Protein AF-A0A7S1LZR1-F1 (afdb_monomer_lite)

Foldseek 3Di:
DVVVVVVVVVLVVVLVVLVVVLVVVLCCCAVVVPCLVVVQEDPVLVVNLVVCVVNVVLQQLVSLLSLLQSCQSSVNVSHPCNVVSLVSSLVSLVPHDPVSLVVSLVCNPPVDDPRRDGDLPGPSLVSNVVSNDDPSDDD

Sequence (139 aa):
GTAGGARARSAAHEQRCLLAALQTFVVATFNVGVLRDRFRTSDLIPRVLAACRGAGILGDVSWLEVLVKLSVNVDLTLSSRRDEWRRQLLDAAAALPPQALQRLRGRLATGGAGALPFSRGAAAVKELAAVFGEGGGGA

Organism: Alexandrium catenella (NCBI:txid2925)

Secondary structure (DSSP, 8-state):
--HHHHHHHHHHHHHHHHHHHHHHHHHHHHTS-TTHHHHHHSTHHHHHHHHHHHTTGGGSHHHHHHHHHHHHHTTGGGSTTHHHHHHHHHHHHHTS-HHHHHHHHHHHHH--TTPPP--TTSHHHHHTHHHH-TTSS--

Structure (mmCIF, N/CA/C/O backbone):
data_AF-A0A7S1LZR1-F1
#
_entry.id   AF-A0A7S1LZR1-F1
#
loop_
_atom_site.group_PDB
_atom_site.id
_atom_site.type_symbol
_atom_site.label_atom_id
_atom_site.label_alt_id
_atom_site.label_comp_id
_atom_site.label_asym_id
_atom_site.label_entity_id
_atom_site.label_seq_id
_atom_site.pdbx_PDB_ins_code
_atom_site.Cartn_x
_atom_site.Cartn_y
_atom_site.Cartn_z
_atom_site.occupancy
_atom_site.B_iso_or_equiv
_atom_site.auth_seq_id
_atom_site.auth_comp_id
_atom_site.auth_asym_id
_atom_site.auth_atom_id
_atom_site.pdbx_PDB_model_num
ATOM 1 N N . GLY A 1 1 ? -28.588 -16.893 23.179 1.00 47.31 1 GLY A N 1
ATOM 2 C CA . GLY A 1 1 ? -27.678 -16.007 22.425 1.00 47.31 1 GLY A CA 1
ATOM 3 C C . GLY A 1 1 ? -26.390 -16.694 21.988 1.00 47.31 1 GLY A C 1
ATOM 4 O O . GLY A 1 1 ? -25.321 -16.225 22.337 1.00 47.31 1 GLY A O 1
ATOM 5 N N . THR A 1 2 ? -26.458 -17.769 21.196 1.00 52.84 2 THR A N 1
ATOM 6 C CA . THR A 1 2 ? -25.282 -18.569 20.775 1.00 52.84 2 THR A CA 1
ATOM 7 C C . THR A 1 2 ? -24.857 -18.337 19.315 1.00 52.84 2 THR A C 1
ATOM 9 O O . THR A 1 2 ? -23.688 -18.520 18.979 1.00 52.84 2 THR A O 1
ATOM 12 N N . ALA A 1 3 ? -25.763 -17.852 18.457 1.00 50.97 3 ALA A N 1
ATOM 13 C CA . ALA A 1 3 ? -25.497 -17.607 17.035 1.00 50.97 3 ALA A CA 1
ATOM 14 C C . ALA A 1 3 ? -24.541 -16.422 16.770 1.00 50.97 3 ALA A C 1
ATOM 16 O O . ALA A 1 3 ? -23.745 -16.466 15.831 1.00 50.97 3 ALA A O 1
ATOM 17 N N . GLY A 1 4 ? -24.564 -15.389 17.623 1.00 50.06 4 GLY A N 1
ATOM 18 C CA . GLY A 1 4 ? -23.674 -14.225 17.502 1.00 50.06 4 GLY A CA 1
ATOM 19 C C . GLY A 1 4 ? -22.200 -14.561 17.756 1.00 50.06 4 GLY A C 1
ATOM 20 O O . GLY A 1 4 ? -21.320 -14.078 17.048 1.00 50.06 4 GLY A O 1
ATOM 21 N N . GLY A 1 5 ? -21.926 -15.467 18.702 1.00 52.88 5 GLY A N 1
ATOM 22 C CA . GLY A 1 5 ? -20.562 -15.889 19.033 1.00 52.88 5 GLY A CA 1
ATOM 23 C C . GLY A 1 5 ? -19.911 -16.775 17.967 1.00 52.88 5 GLY A C 1
ATOM 24 O O . GLY A 1 5 ? -18.706 -16.687 17.754 1.00 52.88 5 GLY A O 1
ATOM 25 N N . ALA A 1 6 ? -20.685 -17.609 17.265 1.00 52.97 6 ALA A N 1
ATOM 26 C CA . ALA A 1 6 ? -20.160 -18.456 16.191 1.00 52.97 6 ALA A CA 1
ATOM 27 C C . ALA A 1 6 ? -19.783 -17.644 14.939 1.00 52.97 6 ALA A C 1
ATOM 29 O O . ALA A 1 6 ? -18.702 -17.843 14.387 1.00 52.97 6 ALA A O 1
ATOM 30 N N . ARG A 1 7 ? -20.620 -16.671 14.546 1.00 57.47 7 ARG A N 1
ATOM 31 C CA . ARG A 1 7 ? -20.327 -15.758 13.425 1.00 57.47 7 ARG A CA 1
ATOM 32 C C . ARG A 1 7 ? -19.112 -14.873 13.696 1.00 57.47 7 ARG A C 1
ATOM 34 O O . ARG A 1 7 ? -18.256 -14.748 12.828 1.00 57.47 7 ARG A O 1
ATOM 41 N N . ALA A 1 8 ? -18.993 -14.332 14.910 1.00 59.28 8 ALA A N 1
ATOM 42 C CA . ALA A 1 8 ? -17.831 -13.533 15.298 1.00 59.28 8 ALA A CA 1
ATOM 43 C C . ALA A 1 8 ? -16.519 -14.345 15.260 1.00 59.28 8 ALA A C 1
ATOM 45 O O . ALA A 1 8 ? -15.490 -13.840 14.818 1.00 59.28 8 ALA A O 1
ATOM 46 N N . ARG A 1 9 ? -16.553 -15.625 15.664 1.00 60.97 9 ARG A N 1
ATOM 47 C CA . ARG A 1 9 ? -15.386 -16.523 15.591 1.00 60.97 9 ARG A CA 1
ATOM 48 C C . ARG A 1 9 ? -15.000 -16.900 14.157 1.00 60.97 9 ARG A C 1
ATOM 50 O O . ARG A 1 9 ? -13.805 -16.983 13.886 1.00 60.97 9 ARG A O 1
ATOM 57 N N . SER A 1 10 ? -15.975 -17.092 13.262 1.00 69.19 10 SER A N 1
ATOM 58 C CA . SER A 1 10 ? -15.720 -17.328 11.828 1.00 69.19 10 SER A CA 1
ATOM 59 C C . SER A 1 10 ? -15.047 -16.117 11.191 1.00 69.19 10 SER A C 1
ATOM 61 O O . SER A 1 10 ? -13.964 -16.247 10.630 1.00 69.19 10 SER A O 1
ATOM 63 N N . ALA A 1 11 ? -15.601 -14.920 11.406 1.00 66.94 11 ALA A N 1
ATOM 64 C CA . ALA A 1 11 ? -15.039 -13.675 10.885 1.00 66.94 11 ALA A CA 1
ATOM 65 C C . ALA A 1 11 ? -13.610 -13.419 11.403 1.00 66.94 11 ALA A C 1
ATOM 67 O O . ALA A 1 11 ? -12.713 -13.084 10.634 1.00 66.94 11 ALA A O 1
ATOM 68 N N . ALA A 1 12 ? -13.355 -13.659 12.694 1.00 69.44 12 ALA A N 1
ATOM 69 C CA . ALA A 1 12 ? -12.016 -13.529 13.273 1.00 69.44 12 ALA A CA 1
ATOM 70 C C . ALA A 1 12 ? -11.019 -14.582 12.750 1.00 69.44 12 ALA A C 1
ATOM 72 O O . ALA A 1 12 ? -9.805 -14.367 12.771 1.00 69.44 12 ALA A O 1
ATOM 73 N N . HIS A 1 13 ? -11.492 -15.755 12.327 1.00 70.75 13 HIS A N 1
ATOM 74 C CA . HIS A 1 13 ? -10.653 -16.766 11.689 1.00 70.75 13 HIS A CA 1
ATOM 75 C C . HIS A 1 13 ? -10.348 -16.395 10.233 1.00 70.75 13 HIS A C 1
ATOM 77 O O . HIS A 1 13 ? -9.179 -16.357 9.862 1.00 70.75 13 HIS A O 1
ATOM 83 N N . GLU A 1 14 ? -11.363 -16.016 9.457 1.00 68.12 14 GLU A N 1
ATOM 84 C CA . GLU A 1 14 ? -11.231 -15.541 8.074 1.00 68.12 14 GLU A CA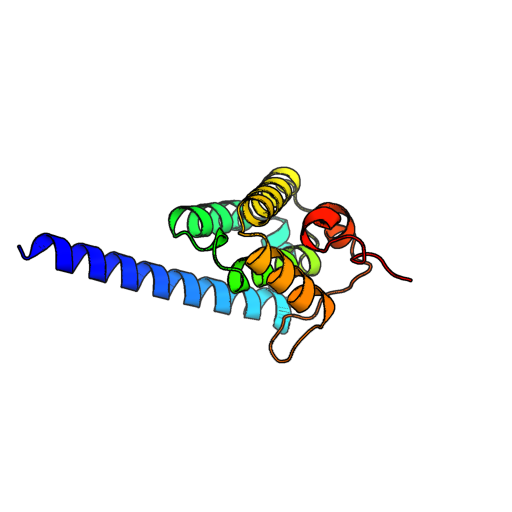 1
ATOM 85 C C . GLU A 1 14 ? -10.287 -14.339 7.974 1.00 68.12 14 GLU A C 1
ATOM 87 O O . GLU A 1 14 ? -9.402 -14.313 7.119 1.00 68.12 14 GLU A O 1
ATOM 92 N N . GLN A 1 15 ? -10.394 -13.390 8.907 1.00 67.25 15 GLN A N 1
ATOM 93 C CA . GLN A 1 15 ? -9.483 -12.253 8.980 1.00 67.25 15 GLN A CA 1
ATOM 94 C C . GLN A 1 15 ? -8.042 -12.701 9.249 1.00 67.25 15 GLN A C 1
ATOM 96 O O . GLN A 1 15 ? -7.130 -12.244 8.568 1.00 67.25 15 GLN A O 1
ATOM 101 N N . ARG A 1 16 ? -7.805 -13.643 10.173 1.00 70.56 16 ARG A N 1
ATOM 102 C CA . ARG A 1 16 ? -6.457 -14.195 10.413 1.00 70.56 16 ARG A CA 1
ATOM 103 C C . ARG A 1 16 ? -5.899 -14.927 9.192 1.00 70.56 16 ARG A C 1
ATOM 105 O O . ARG A 1 16 ? -4.723 -14.758 8.884 1.00 70.56 16 ARG A O 1
ATOM 112 N N . CYS A 1 17 ? -6.728 -15.687 8.480 1.00 69.38 17 CYS A N 1
ATOM 113 C CA . CYS A 1 17 ? -6.336 -16.350 7.236 1.00 69.38 17 CYS A CA 1
ATOM 114 C C . CYS A 1 17 ? -5.976 -15.338 6.142 1.00 69.38 17 CYS A C 1
ATOM 116 O O . CYS A 1 17 ? -4.961 -15.510 5.471 1.00 69.38 17 CYS A O 1
ATOM 118 N N . LEU A 1 18 ? -6.754 -14.260 6.001 1.00 66.69 18 LEU A N 1
ATOM 119 C CA . LEU A 1 18 ? -6.467 -13.175 5.064 1.00 66.69 18 LEU A CA 1
ATOM 120 C C . LEU A 1 18 ? -5.140 -12.484 5.405 1.00 66.69 18 LEU A C 1
ATOM 122 O O . LEU A 1 18 ? -4.308 -12.293 4.524 1.00 66.69 18 LEU A O 1
ATOM 126 N N . LEU A 1 19 ? -4.902 -12.174 6.681 1.00 67.19 19 LEU A N 1
ATOM 127 C CA . LEU A 1 19 ? -3.648 -11.573 7.145 1.00 67.19 19 LEU A CA 1
ATOM 128 C C . LEU A 1 19 ? -2.439 -12.470 6.840 1.00 67.19 19 LEU A C 1
ATOM 130 O O . LEU A 1 19 ? -1.447 -11.989 6.294 1.00 67.19 19 LEU A O 1
ATOM 134 N N . ALA A 1 20 ? -2.534 -13.770 7.133 1.00 68.31 20 ALA A N 1
ATOM 135 C CA . ALA A 1 20 ? -1.474 -14.733 6.845 1.00 68.31 20 ALA A CA 1
ATOM 136 C C . ALA A 1 20 ? -1.217 -14.859 5.335 1.00 68.31 20 ALA A C 1
ATOM 138 O O . ALA A 1 20 ? -0.071 -14.796 4.896 1.00 68.31 20 ALA A O 1
ATOM 139 N N . ALA A 1 21 ? -2.277 -14.951 4.524 1.00 67.62 21 ALA A N 1
ATOM 140 C CA . ALA A 1 21 ? -2.164 -15.009 3.070 1.00 67.62 21 ALA A CA 1
ATOM 141 C C . ALA A 1 21 ? -1.500 -13.750 2.498 1.00 67.62 21 ALA A C 1
ATOM 143 O O . ALA A 1 21 ? -0.618 -13.859 1.649 1.00 67.62 21 ALA A O 1
ATOM 144 N N . LEU A 1 22 ? -1.865 -12.562 2.988 1.00 68.12 22 LEU A N 1
ATOM 145 C CA . LEU A 1 22 ? -1.255 -11.301 2.567 1.00 68.12 22 LEU A CA 1
ATOM 146 C C . LEU A 1 22 ? 0.216 -11.203 2.994 1.00 68.12 22 LEU A C 1
ATOM 148 O O . LEU A 1 22 ? 1.043 -10.744 2.209 1.00 68.12 22 LEU A O 1
ATOM 152 N N . GLN A 1 23 ? 0.570 -11.675 4.193 1.00 69.25 23 GLN A N 1
ATOM 153 C CA . GLN A 1 23 ? 1.964 -11.748 4.645 1.00 69.25 23 GLN A CA 1
ATOM 154 C C . GLN A 1 23 ? 2.793 -12.686 3.761 1.00 69.25 23 GLN A C 1
ATOM 156 O O . GLN A 1 23 ? 3.855 -12.292 3.280 1.00 69.25 23 GLN A O 1
ATOM 161 N N . THR A 1 24 ? 2.301 -13.897 3.489 1.00 67.69 24 THR A N 1
ATOM 162 C CA . THR A 1 24 ? 2.959 -14.847 2.580 1.00 67.69 24 THR A CA 1
ATOM 163 C C . THR A 1 24 ? 3.082 -14.271 1.176 1.00 67.69 24 THR A C 1
ATOM 165 O O . THR A 1 24 ? 4.134 -14.384 0.550 1.00 67.69 24 THR A O 1
ATOM 168 N N . PHE A 1 25 ? 2.030 -13.614 0.692 1.00 68.81 25 PHE A N 1
ATOM 169 C CA . PHE A 1 25 ? 1.995 -12.994 -0.622 1.00 68.81 25 PHE A CA 1
ATOM 170 C C . PHE A 1 25 ? 3.065 -11.902 -0.765 1.00 68.81 25 PHE A C 1
ATOM 172 O O . PHE A 1 25 ? 3.817 -11.873 -1.743 1.00 68.81 25 PHE A O 1
ATOM 179 N N . VAL A 1 26 ? 3.185 -11.041 0.243 1.00 68.06 26 VAL A N 1
ATOM 180 C CA . VAL A 1 26 ? 4.232 -10.023 0.336 1.00 68.06 26 VAL A CA 1
ATOM 181 C C . VAL A 1 26 ? 5.611 -10.684 0.371 1.00 68.06 26 VAL A C 1
ATOM 183 O O . VAL A 1 26 ? 6.454 -10.373 -0.461 1.00 68.06 26 VAL A O 1
ATOM 186 N N . VAL A 1 27 ? 5.848 -11.666 1.238 1.00 66.56 27 VAL A N 1
ATOM 187 C CA . VAL A 1 27 ? 7.147 -12.360 1.303 1.00 66.56 27 VAL A CA 1
ATOM 188 C C . VAL A 1 27 ? 7.526 -12.990 -0.044 1.00 66.56 27 VAL A C 1
ATOM 190 O O . VAL A 1 27 ? 8.638 -12.778 -0.525 1.00 66.56 27 VAL A O 1
ATOM 193 N N . ALA A 1 28 ? 6.608 -13.701 -0.698 1.00 63.47 28 ALA A N 1
ATOM 194 C CA . ALA A 1 28 ? 6.859 -14.351 -1.985 1.00 63.47 28 ALA A CA 1
ATOM 195 C C . ALA A 1 28 ? 7.125 -13.343 -3.120 1.00 63.47 28 ALA A C 1
ATOM 197 O O . ALA A 1 28 ? 7.975 -13.573 -3.982 1.00 63.47 28 ALA A O 1
ATOM 198 N N . THR A 1 29 ? 6.438 -12.199 -3.106 1.00 65.56 29 THR A N 1
ATOM 199 C CA . THR A 1 29 ? 6.611 -11.141 -4.116 1.00 65.56 29 THR A CA 1
ATOM 200 C C . THR A 1 29 ? 7.914 -10.359 -3.914 1.00 65.56 29 THR A C 1
ATOM 202 O O . THR A 1 29 ? 8.566 -9.960 -4.883 1.00 65.56 29 THR A O 1
ATOM 205 N N . PHE A 1 30 ? 8.325 -10.153 -2.662 1.00 62.72 30 PHE A N 1
ATOM 206 C CA . PHE A 1 30 ? 9.463 -9.306 -2.316 1.00 62.72 30 PHE A CA 1
ATOM 207 C C . PHE A 1 30 ? 10.778 -10.061 -2.155 1.00 62.72 30 PHE A C 1
ATOM 209 O O . PHE A 1 30 ? 11.755 -9.666 -2.787 1.00 62.72 30 PHE A O 1
ATOM 216 N N . ASN A 1 31 ? 10.797 -11.121 -1.343 1.00 59.22 31 ASN A N 1
ATOM 217 C CA . ASN A 1 31 ? 12.026 -11.836 -0.987 1.00 59.22 31 ASN A CA 1
ATOM 218 C C . ASN A 1 31 ? 12.456 -12.815 -2.077 1.00 59.22 31 ASN A C 1
ATOM 220 O O . ASN A 1 31 ? 13.642 -13.082 -2.224 1.00 59.22 31 ASN A O 1
ATOM 224 N N . VAL A 1 32 ? 11.495 -13.344 -2.839 1.00 58.34 32 VAL A N 1
ATOM 225 C CA . VAL A 1 32 ? 11.764 -14.360 -3.866 1.00 58.34 32 VAL A CA 1
ATOM 226 C C . VAL A 1 32 ? 11.659 -13.771 -5.278 1.00 58.34 32 VAL A C 1
ATOM 228 O O . VAL A 1 32 ? 12.227 -14.315 -6.215 1.00 58.34 32 VAL A O 1
ATOM 231 N N . GLY A 1 33 ? 10.944 -12.654 -5.467 1.00 60.91 33 GLY A N 1
ATOM 232 C CA . GLY A 1 33 ? 10.809 -11.968 -6.764 1.00 60.91 33 GLY A CA 1
ATOM 233 C C . GLY A 1 33 ? 9.965 -12.707 -7.815 1.00 60.91 33 GLY A C 1
ATOM 234 O O . GLY A 1 33 ? 9.559 -12.105 -8.805 1.00 60.91 33 GLY A O 1
ATOM 235 N N . VAL A 1 34 ? 9.625 -13.975 -7.574 1.00 64.50 34 VAL A N 1
ATOM 236 C CA . VAL A 1 34 ? 8.958 -14.895 -8.516 1.00 64.50 34 VAL A CA 1
ATOM 237 C C . VAL A 1 34 ? 7.565 -14.427 -8.944 1.00 64.50 34 VAL A C 1
ATOM 239 O O . VAL A 1 34 ? 7.100 -14.765 -10.030 1.00 64.50 34 VAL A O 1
ATOM 242 N N . LEU A 1 35 ? 6.882 -13.637 -8.112 1.00 68.50 35 LEU A N 1
ATOM 243 C CA . LEU A 1 35 ? 5.496 -13.235 -8.366 1.00 68.50 35 LEU A CA 1
ATOM 244 C C . LEU A 1 35 ? 5.337 -11.811 -8.899 1.00 68.50 35 LEU A C 1
ATOM 246 O O . LEU A 1 35 ? 4.206 -11.416 -9.165 1.00 68.50 35 LEU A O 1
ATOM 250 N N . ARG A 1 36 ? 6.414 -11.035 -9.086 1.00 72.62 36 ARG A N 1
ATOM 251 C CA . ARG A 1 36 ? 6.283 -9.604 -9.421 1.00 72.62 36 ARG A CA 1
ATOM 252 C C . ARG A 1 36 ? 5.559 -9.360 -10.744 1.00 72.62 36 ARG A C 1
ATOM 254 O O . ARG A 1 36 ? 4.574 -8.625 -10.765 1.00 72.62 36 ARG A O 1
ATOM 261 N N . ASP A 1 37 ? 5.987 -10.025 -11.815 1.00 72.56 37 ASP A N 1
ATOM 262 C CA . ASP A 1 37 ? 5.360 -9.864 -13.133 1.00 72.56 37 ASP A CA 1
ATOM 263 C C . ASP A 1 37 ? 3.939 -10.425 -13.153 1.00 72.56 37 ASP A C 1
ATOM 265 O O . ASP A 1 37 ? 3.009 -9.739 -13.570 1.00 72.56 37 ASP A O 1
ATOM 269 N N . ARG A 1 38 ? 3.739 -11.629 -12.598 1.00 71.94 38 ARG A N 1
ATOM 270 C CA . ARG A 1 38 ? 2.406 -12.236 -12.447 1.00 71.94 38 ARG A CA 1
ATOM 271 C C . ARG A 1 38 ? 1.460 -11.324 -11.675 1.00 71.94 38 ARG A C 1
ATOM 273 O O . ARG A 1 38 ? 0.284 -11.250 -12.011 1.00 71.94 38 ARG A O 1
ATOM 280 N N . PHE A 1 39 ? 1.942 -10.637 -10.645 1.00 70.06 39 PHE A N 1
ATOM 281 C CA . PHE A 1 39 ? 1.120 -9.726 -9.865 1.00 70.06 39 PHE A CA 1
ATOM 282 C C . PHE A 1 39 ? 0.770 -8.466 -10.651 1.00 70.06 39 PHE A C 1
ATOM 284 O O . PHE A 1 39 ? -0.396 -8.094 -10.691 1.00 70.06 39 PHE A O 1
ATOM 291 N N . ARG A 1 40 ? 1.741 -7.866 -11.348 1.00 71.88 40 ARG A N 1
ATOM 292 C CA . ARG A 1 40 ? 1.520 -6.700 -12.215 1.00 71.88 40 ARG A CA 1
ATOM 293 C C . ARG A 1 40 ? 0.472 -6.966 -13.298 1.00 71.88 40 ARG A C 1
ATOM 295 O O . ARG A 1 40 ? -0.337 -6.082 -13.588 1.00 71.88 40 ARG A O 1
ATOM 302 N N . THR A 1 41 ? 0.494 -8.163 -13.885 1.00 72.62 41 THR A N 1
ATOM 303 C CA . THR A 1 41 ? -0.342 -8.531 -15.036 1.00 72.62 41 THR A CA 1
ATOM 304 C C . THR A 1 41 ? -1.626 -9.278 -14.673 1.00 72.62 41 THR A C 1
ATOM 306 O O . THR A 1 41 ? -2.379 -9.631 -15.577 1.00 72.62 41 THR A O 1
ATOM 309 N N . SER A 1 42 ? -1.889 -9.572 -13.394 1.00 69.81 42 SER A N 1
ATOM 310 C CA . SER A 1 42 ? -3.087 -10.316 -12.975 1.00 69.81 42 SER A CA 1
ATOM 311 C C . SER A 1 42 ? -4.115 -9.441 -12.265 1.00 69.81 42 SER A C 1
ATOM 313 O O . SER A 1 42 ? -3.795 -8.429 -11.646 1.00 69.81 42 SER A O 1
ATOM 315 N N . ASP A 1 43 ? -5.365 -9.906 -12.252 1.00 66.56 43 ASP A N 1
ATOM 316 C CA . ASP A 1 43 ? -6.448 -9.318 -11.452 1.00 66.56 43 ASP A CA 1
ATOM 317 C C . ASP A 1 43 ? -6.332 -9.631 -9.942 1.00 66.56 43 ASP A C 1
ATOM 319 O O . ASP A 1 43 ? -7.299 -9.481 -9.190 1.00 66.56 43 ASP A O 1
ATOM 323 N N . LEU A 1 44 ? -5.170 -10.080 -9.453 1.00 67.00 44 LEU A N 1
ATOM 324 C CA . LEU A 1 44 ? -4.963 -10.329 -8.022 1.00 67.00 44 LEU A CA 1
ATOM 325 C C . LEU A 1 44 ? -4.985 -9.027 -7.214 1.00 67.00 44 LEU A C 1
ATOM 327 O O . LEU A 1 44 ? -5.492 -9.002 -6.097 1.00 67.00 44 LEU A O 1
ATOM 331 N N . ILE A 1 45 ? -4.503 -7.939 -7.808 1.00 67.81 45 ILE A N 1
ATOM 332 C CA . ILE A 1 45 ? -4.416 -6.598 -7.219 1.00 67.81 45 ILE A CA 1
ATOM 333 C C . ILE A 1 45 ? -5.802 -6.062 -6.789 1.00 67.81 45 ILE A C 1
ATOM 335 O O . ILE A 1 45 ? -5.987 -5.806 -5.594 1.00 67.81 45 ILE A O 1
ATOM 339 N N . PRO A 1 46 ? -6.816 -5.957 -7.677 1.00 65.56 46 PRO A N 1
ATOM 340 C CA . PRO A 1 46 ? -8.163 -5.539 -7.278 1.00 65.56 46 PRO A CA 1
ATOM 341 C C . PRO A 1 46 ? -8.802 -6.465 -6.240 1.00 65.56 46 PRO A C 1
ATOM 343 O O . PRO A 1 46 ? -9.481 -6.001 -5.326 1.00 65.56 46 PRO A O 1
ATOM 346 N N . ARG A 1 47 ? -8.563 -7.780 -6.343 1.00 70.94 47 ARG A N 1
ATOM 347 C CA . ARG A 1 47 ? -9.125 -8.777 -5.416 1.00 70.94 47 ARG A CA 1
ATOM 348 C C . ARG A 1 47 ? -8.549 -8.635 -4.009 1.00 70.94 47 ARG A C 1
ATOM 350 O O . ARG A 1 47 ? -9.301 -8.699 -3.040 1.00 70.94 47 ARG A O 1
ATOM 357 N N . VAL A 1 48 ? -7.244 -8.388 -3.902 1.00 72.31 48 VAL A N 1
ATOM 358 C CA . VAL A 1 48 ? -6.569 -8.104 -2.631 1.00 72.31 48 VAL A CA 1
ATOM 359 C C . VAL A 1 48 ? -7.114 -6.821 -2.009 1.00 72.31 48 VAL A C 1
ATOM 361 O O . VAL A 1 48 ? -7.468 -6.835 -0.834 1.00 72.31 48 VAL A O 1
ATOM 364 N N . LEU A 1 49 ? -7.270 -5.733 -2.773 1.00 70.06 49 LEU A N 1
ATOM 365 C CA . LEU A 1 49 ? -7.846 -4.494 -2.230 1.00 70.06 49 LEU A CA 1
ATOM 366 C C . LEU A 1 49 ? -9.294 -4.651 -1.787 1.00 70.06 49 LEU A C 1
ATOM 368 O O . LEU A 1 49 ? -9.655 -4.155 -0.722 1.00 70.06 49 LEU A O 1
ATOM 372 N N . ALA A 1 50 ? -10.116 -5.334 -2.583 1.00 71.25 50 ALA A N 1
ATOM 373 C CA . ALA A 1 50 ? -11.509 -5.584 -2.241 1.00 71.25 50 ALA A CA 1
ATOM 374 C C . ALA A 1 50 ? -11.617 -6.375 -0.928 1.00 71.25 50 ALA A C 1
ATOM 376 O O . ALA A 1 50 ? -12.389 -5.998 -0.045 1.00 71.25 50 ALA A O 1
ATOM 377 N N . ALA A 1 51 ? -10.782 -7.407 -0.759 1.00 73.44 51 ALA A N 1
ATOM 378 C CA . ALA A 1 51 ? -10.696 -8.170 0.482 1.00 73.44 51 ALA A CA 1
ATOM 379 C C . ALA A 1 51 ? -10.215 -7.303 1.659 1.00 73.44 51 ALA A C 1
ATOM 381 O O . ALA A 1 51 ? -10.838 -7.304 2.720 1.00 73.44 51 ALA A O 1
ATOM 382 N N . CYS A 1 52 ? -9.159 -6.504 1.467 1.00 74.56 52 CYS A N 1
ATOM 383 C CA . CYS A 1 52 ? -8.642 -5.601 2.497 1.00 74.56 52 CYS A CA 1
ATOM 384 C C . CYS A 1 52 ? -9.675 -4.550 2.928 1.00 74.56 52 CYS A C 1
ATOM 386 O O . CYS A 1 52 ? -9.790 -4.252 4.116 1.00 74.56 52 CYS A O 1
ATOM 388 N N . ARG A 1 53 ? -10.445 -3.996 1.987 1.00 73.88 53 ARG A N 1
ATOM 389 C CA . ARG A 1 53 ? -11.510 -3.027 2.274 1.00 73.88 53 ARG A CA 1
ATOM 390 C C . ARG A 1 53 ? -12.652 -3.678 3.047 1.00 73.88 53 ARG A C 1
ATOM 392 O O . ARG A 1 53 ? -13.053 -3.146 4.077 1.00 73.88 53 ARG A O 1
ATOM 399 N N . GLY A 1 54 ? -13.136 -4.832 2.584 1.00 72.31 54 GLY A N 1
ATOM 400 C CA . GLY A 1 54 ? -14.217 -5.570 3.245 1.00 72.31 54 GLY A CA 1
ATOM 401 C C . GLY A 1 54 ? -13.867 -6.002 4.672 1.00 72.31 54 GLY A C 1
ATOM 402 O O . GLY A 1 54 ? -14.739 -6.035 5.533 1.00 72.31 54 GLY A O 1
ATOM 403 N N . ALA A 1 55 ? -12.585 -6.262 4.939 1.00 73.25 55 ALA A N 1
ATOM 404 C CA . ALA A 1 55 ? -12.078 -6.643 6.255 1.00 73.25 55 ALA A CA 1
ATOM 405 C C . ALA A 1 55 ? -11.611 -5.457 7.129 1.00 73.25 55 ALA A C 1
ATOM 407 O O . ALA A 1 55 ? -11.071 -5.679 8.212 1.00 73.25 55 ALA A O 1
ATOM 408 N N . GLY A 1 56 ? -11.754 -4.206 6.670 1.00 73.88 56 GLY A N 1
ATOM 409 C CA . GLY A 1 56 ? -11.296 -3.015 7.404 1.00 73.88 56 GLY A CA 1
ATOM 410 C C . GLY A 1 56 ? -9.770 -2.878 7.527 1.00 73.88 56 GLY A C 1
ATOM 411 O O . GLY A 1 56 ? -9.282 -2.019 8.257 1.00 73.88 56 GLY A O 1
ATOM 412 N N . ILE A 1 57 ? -9.003 -3.687 6.793 1.00 77.62 57 ILE A N 1
ATOM 413 C CA . ILE A 1 57 ? -7.534 -3.740 6.837 1.00 77.62 57 ILE A CA 1
ATOM 414 C C . ILE A 1 57 ? -6.909 -2.433 6.334 1.00 77.62 57 ILE A C 1
ATOM 416 O O . ILE A 1 57 ? -5.865 -2.021 6.826 1.00 77.62 57 ILE A O 1
ATOM 420 N N . LEU A 1 58 ? -7.561 -1.742 5.393 1.00 78.62 58 LEU A N 1
ATOM 421 C CA . LEU A 1 58 ? -7.074 -0.461 4.863 1.00 78.62 58 LEU A CA 1
ATOM 422 C C . LEU A 1 58 ? -7.065 0.675 5.905 1.00 78.62 58 LEU A C 1
ATOM 424 O O . LEU A 1 58 ? -6.385 1.673 5.691 1.00 78.62 58 LEU A O 1
ATOM 428 N N . GLY A 1 59 ? -7.789 0.524 7.021 1.00 79.88 59 GLY A N 1
ATOM 429 C CA . GLY A 1 59 ? -7.739 1.457 8.151 1.00 79.88 59 GLY A CA 1
ATOM 430 C C . GLY A 1 59 ? -6.571 1.207 9.113 1.00 79.88 59 GLY A C 1
ATOM 431 O O . GLY A 1 59 ? -6.309 2.035 9.984 1.00 79.88 59 GLY A O 1
ATOM 432 N N . ASP A 1 60 ? -5.859 0.085 8.973 1.00 84.38 60 ASP A N 1
ATOM 433 C CA . ASP A 1 60 ? -4.683 -0.232 9.780 1.00 84.38 60 ASP A CA 1
ATOM 434 C C . ASP A 1 60 ? -3.415 0.350 9.138 1.00 84.38 60 ASP A C 1
ATOM 436 O O . ASP A 1 60 ? -3.063 0.050 7.996 1.00 84.38 60 ASP A O 1
ATOM 440 N N . VAL A 1 61 ? -2.692 1.173 9.902 1.00 86.00 61 VAL A N 1
ATOM 441 C CA . VAL A 1 61 ? -1.470 1.857 9.445 1.00 86.00 61 VAL A CA 1
ATOM 442 C C . VAL A 1 61 ? -0.396 0.881 8.966 1.00 86.00 61 VAL A C 1
ATOM 444 O O . VAL A 1 61 ? 0.298 1.167 7.993 1.00 86.00 61 VAL A O 1
ATOM 447 N N . SER A 1 62 ? -0.235 -0.259 9.639 1.00 83.81 62 SER A N 1
ATOM 448 C CA . SER A 1 62 ? 0.794 -1.241 9.290 1.00 83.81 62 SER A CA 1
ATOM 449 C C . SER A 1 62 ? 0.474 -1.909 7.960 1.00 83.81 62 SER A C 1
ATOM 451 O O . SER A 1 62 ? 1.365 -2.124 7.142 1.00 83.81 62 SER A O 1
ATOM 453 N N . TRP A 1 63 ? -0.801 -2.197 7.712 1.00 82.25 63 TRP A N 1
ATOM 454 C CA . TRP A 1 63 ? -1.231 -2.771 6.444 1.00 82.25 63 TRP A CA 1
ATOM 455 C C . TRP A 1 63 ? -1.193 -1.783 5.298 1.00 82.25 63 TRP A C 1
ATOM 457 O O . TRP A 1 63 ? -0.739 -2.136 4.208 1.00 82.25 63 TRP A O 1
ATOM 467 N N . LEU A 1 64 ? -1.606 -0.542 5.541 1.00 86.19 64 LEU A N 1
ATOM 468 C CA . LEU A 1 64 ? -1.506 0.494 4.527 1.00 86.19 64 LEU A CA 1
ATOM 469 C C . LEU A 1 64 ? -0.042 0.743 4.136 1.00 86.19 64 LEU A C 1
ATOM 471 O O . LEU A 1 64 ? 0.260 0.849 2.949 1.00 86.19 64 LEU A O 1
ATOM 475 N N . GLU A 1 65 ? 0.887 0.728 5.098 1.00 86.06 65 GLU A N 1
ATOM 476 C CA . GLU A 1 65 ? 2.328 0.776 4.822 1.00 86.06 65 GLU A CA 1
ATOM 477 C C . GLU A 1 65 ? 2.774 -0.372 3.905 1.00 86.06 65 GLU A C 1
ATOM 479 O O . GLU A 1 65 ? 3.456 -0.141 2.904 1.00 86.06 65 GLU A O 1
ATOM 484 N N . VAL A 1 66 ? 2.384 -1.610 4.223 1.00 82.19 66 VAL A N 1
ATOM 485 C CA . VAL A 1 66 ? 2.736 -2.798 3.433 1.00 82.19 66 VAL A CA 1
ATOM 486 C C . VAL A 1 66 ? 2.214 -2.685 2.001 1.00 82.19 66 VAL A C 1
ATOM 488 O O . VAL A 1 66 ? 2.957 -2.955 1.058 1.00 82.19 66 VAL A O 1
ATOM 491 N N . LEU A 1 67 ? 0.968 -2.244 1.818 1.00 83.88 67 LEU A N 1
ATOM 492 C CA . LEU A 1 67 ? 0.359 -2.092 0.494 1.00 83.88 67 LEU A CA 1
ATOM 493 C C . LEU A 1 67 ? 1.016 -0.969 -0.318 1.00 83.88 67 LEU A C 1
ATOM 495 O O . LEU A 1 67 ? 1.267 -1.139 -1.512 1.00 83.88 67 LEU A O 1
ATOM 499 N N . VAL A 1 68 ? 1.371 0.153 0.312 1.00 86.81 68 VAL A N 1
ATOM 500 C CA . VAL A 1 68 ? 2.136 1.233 -0.335 1.00 86.81 68 VAL A CA 1
ATOM 501 C C . VAL A 1 68 ? 3.501 0.718 -0.788 1.00 86.81 68 VAL A C 1
ATOM 503 O O . VAL A 1 68 ? 3.881 0.890 -1.944 1.00 86.81 68 VAL A O 1
ATOM 506 N N . LYS A 1 69 ? 4.220 0.002 0.078 1.00 83.00 69 LYS A N 1
ATOM 507 C CA . LYS A 1 69 ? 5.530 -0.576 -0.256 1.00 83.00 69 LYS A CA 1
ATOM 508 C C . LYS A 1 69 ? 5.446 -1.635 -1.344 1.00 83.00 69 LYS A C 1
ATOM 510 O O . LYS A 1 69 ? 6.339 -1.704 -2.191 1.00 83.00 69 LYS A O 1
ATOM 515 N N . LEU A 1 70 ? 4.376 -2.434 -1.339 1.00 80.50 70 LEU A N 1
ATOM 516 C CA . LEU A 1 70 ? 4.077 -3.389 -2.403 1.00 80.50 70 LEU A CA 1
ATOM 517 C C . LEU A 1 70 ? 3.957 -2.635 -3.715 1.00 80.50 70 LEU A C 1
ATOM 519 O O . LEU A 1 70 ? 4.704 -2.933 -4.636 1.00 80.50 70 LEU A O 1
ATOM 523 N N . SER A 1 71 ? 3.144 -1.581 -3.746 1.00 81.62 71 SER A N 1
ATOM 524 C CA . SER A 1 71 ? 2.945 -0.740 -4.933 1.00 81.62 71 SER A CA 1
ATOM 525 C C . SER A 1 71 ? 4.244 -0.281 -5.575 1.00 81.62 71 SER A C 1
ATOM 527 O O . SER A 1 71 ? 4.380 -0.307 -6.798 1.00 81.62 71 SER A O 1
ATOM 529 N N . VAL A 1 72 ? 5.203 0.104 -4.735 1.00 83.62 72 VAL A N 1
ATOM 530 C CA . VAL A 1 72 ? 6.518 0.546 -5.180 1.00 83.62 72 VAL A CA 1
ATOM 531 C C . VAL A 1 72 ? 7.369 -0.607 -5.714 1.00 83.62 72 VAL A C 1
ATOM 533 O O . VAL A 1 72 ? 8.010 -0.462 -6.748 1.00 83.62 72 VAL A O 1
ATOM 536 N N . ASN A 1 73 ? 7.364 -1.766 -5.055 1.00 78.19 73 ASN A N 1
ATOM 537 C CA . ASN A 1 73 ? 8.249 -2.882 -5.406 1.00 78.19 73 ASN A CA 1
ATOM 538 C C . ASN A 1 73 ? 7.803 -3.709 -6.613 1.00 78.19 73 ASN A C 1
ATOM 540 O O . ASN A 1 73 ? 8.651 -4.260 -7.315 1.00 78.19 73 ASN A O 1
ATOM 544 N N . VAL A 1 74 ? 6.496 -3.818 -6.858 1.00 77.25 74 VAL A N 1
ATOM 545 C CA . VAL A 1 74 ? 5.973 -4.422 -8.100 1.00 77.25 74 VAL A CA 1
ATOM 546 C C . VAL A 1 74 ? 5.903 -3.433 -9.258 1.00 77.25 74 VAL A C 1
ATOM 548 O O . VAL A 1 74 ? 5.666 -3.845 -10.394 1.00 77.25 74 VAL A O 1
ATOM 551 N N . ASP A 1 75 ? 6.164 -2.155 -8.980 1.00 78.56 75 ASP A N 1
ATOM 552 C CA . ASP A 1 75 ? 5.989 -1.043 -9.903 1.00 78.56 75 ASP A CA 1
ATOM 553 C C . ASP A 1 75 ? 4.598 -1.064 -10.544 1.00 78.56 75 ASP A C 1
ATOM 555 O O . ASP A 1 75 ? 4.400 -1.405 -11.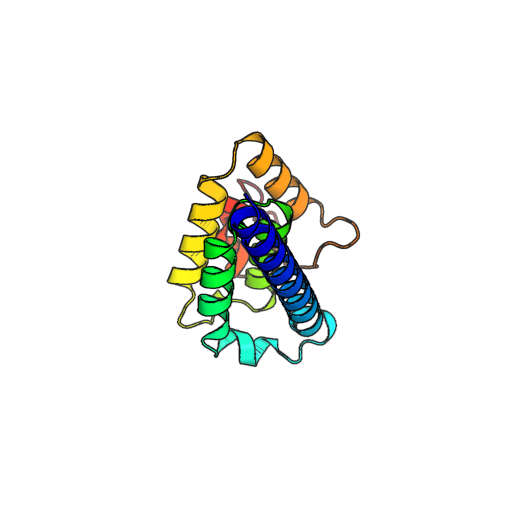714 1.00 78.56 75 ASP A O 1
ATOM 559 N N . LEU A 1 76 ? 3.594 -0.740 -9.727 1.00 77.25 76 LEU A N 1
ATOM 560 C CA . LEU A 1 76 ? 2.200 -0.750 -10.168 1.00 77.25 76 LEU A CA 1
ATOM 561 C C . LEU A 1 76 ? 1.875 0.303 -11.225 1.00 77.25 76 LEU A C 1
ATOM 563 O O . LEU A 1 76 ? 0.799 0.224 -11.814 1.00 77.25 76 LEU A O 1
ATOM 567 N N . THR A 1 77 ? 2.794 1.224 -11.528 1.00 81.69 77 THR A N 1
ATOM 568 C CA . THR A 1 77 ? 2.632 2.167 -12.646 1.00 81.69 77 THR A CA 1
ATOM 569 C C . THR A 1 77 ? 2.511 1.447 -13.991 1.00 81.69 77 THR A C 1
ATOM 571 O O . THR A 1 77 ? 1.876 1.954 -14.916 1.00 81.69 77 THR A O 1
ATOM 574 N N . LEU A 1 78 ? 3.041 0.222 -14.065 1.00 82.31 78 LEU A N 1
ATOM 575 C CA . LEU A 1 78 ? 2.999 -0.659 -15.228 1.00 82.31 78 LEU A CA 1
ATOM 576 C C . LEU A 1 78 ? 1.759 -1.575 -15.264 1.00 82.31 78 LEU A C 1
ATOM 578 O O . LEU A 1 78 ? 1.626 -2.397 -16.169 1.00 82.31 78 LEU A O 1
ATOM 582 N N . SER A 1 79 ? 0.862 -1.488 -14.277 1.00 80.75 79 SER A N 1
ATOM 583 C CA . SER A 1 79 ? -0.370 -2.281 -14.244 1.00 80.75 79 SER A CA 1
ATOM 584 C C . SER A 1 79 ? -1.509 -1.574 -14.980 1.00 80.75 79 SER A C 1
ATOM 586 O O . SER A 1 79 ? -1.716 -0.370 -14.828 1.00 80.75 79 SER A O 1
ATOM 588 N N . SER A 1 80 ? -2.347 -2.334 -15.690 1.00 81.38 80 SER A N 1
ATOM 589 C CA . SER A 1 80 ? -3.602 -1.824 -16.271 1.00 81.38 80 SER A CA 1
ATOM 590 C C . SER A 1 80 ? -4.610 -1.351 -15.213 1.00 81.38 80 SER A C 1
ATOM 592 O O . SER A 1 80 ? -5.552 -0.628 -15.527 1.00 81.38 80 SER A O 1
ATOM 594 N N . ARG A 1 81 ? -4.408 -1.734 -13.945 1.00 80.75 81 ARG A N 1
ATOM 595 C CA . ARG A 1 81 ? -5.249 -1.367 -12.795 1.00 80.75 81 ARG A CA 1
ATOM 596 C C . ARG A 1 81 ? -4.647 -0.247 -11.936 1.00 80.75 81 ARG A C 1
ATOM 598 O O . ARG A 1 81 ? -5.145 -0.000 -10.836 1.00 80.75 81 ARG A O 1
ATOM 605 N N . ARG A 1 82 ? -3.597 0.439 -12.413 1.00 85.38 82 ARG A N 1
ATOM 606 C CA . ARG A 1 82 ? -2.852 1.454 -11.641 1.00 85.38 82 ARG A CA 1
ATOM 607 C C . ARG A 1 82 ? -3.750 2.520 -11.008 1.00 85.38 82 ARG A C 1
ATOM 609 O O . ARG A 1 82 ? -3.602 2.818 -9.829 1.00 85.38 82 ARG A O 1
ATOM 616 N N . ASP A 1 83 ? -4.714 3.057 -11.760 1.00 87.19 83 ASP A N 1
ATOM 617 C CA . ASP A 1 83 ? -5.511 4.210 -11.328 1.00 87.19 83 ASP A CA 1
ATOM 618 C C . ASP A 1 83 ? -6.535 3.824 -10.258 1.00 87.19 83 ASP A C 1
ATOM 620 O O . ASP A 1 83 ? -6.814 4.592 -9.336 1.00 87.19 83 ASP A O 1
ATOM 624 N N . GLU A 1 84 ? -7.080 2.610 -10.355 1.00 84.88 84 GLU A N 1
ATOM 625 C CA . GLU A 1 84 ? -7.933 2.042 -9.319 1.00 84.88 84 GLU A CA 1
ATOM 626 C C . GLU A 1 84 ? -7.134 1.837 -8.033 1.00 84.88 84 GLU A C 1
ATOM 628 O O . GLU A 1 84 ? -7.523 2.350 -6.986 1.00 84.88 84 GLU A O 1
ATOM 633 N N . TRP A 1 85 ? -5.988 1.161 -8.120 1.00 84.31 85 TRP A N 1
ATOM 634 C CA . TRP A 1 85 ? -5.156 0.880 -6.958 1.00 84.31 85 TRP A CA 1
ATOM 635 C C . TRP A 1 85 ? -4.646 2.159 -6.280 1.00 84.31 85 TRP A C 1
ATOM 637 O O . TRP A 1 85 ? -4.789 2.310 -5.065 1.00 84.31 85 TRP A O 1
ATOM 647 N N . ARG A 1 86 ? -4.121 3.114 -7.062 1.00 88.50 86 ARG A N 1
ATOM 648 C CA . ARG A 1 86 ? -3.656 4.418 -6.568 1.00 88.50 86 ARG A CA 1
ATOM 649 C C . ARG A 1 86 ? -4.754 5.122 -5.784 1.00 88.50 86 ARG A C 1
ATOM 651 O O . ARG A 1 86 ? -4.538 5.492 -4.635 1.00 88.50 86 ARG A O 1
ATOM 658 N N . ARG A 1 87 ? -5.938 5.274 -6.383 1.00 89.38 87 ARG A N 1
ATOM 659 C CA . ARG A 1 87 ? -7.082 5.933 -5.742 1.00 89.38 87 ARG A CA 1
ATOM 660 C C . ARG A 1 87 ? -7.441 5.273 -4.416 1.00 89.38 87 ARG A C 1
ATOM 662 O O . ARG A 1 87 ? -7.586 5.972 -3.427 1.00 89.38 87 ARG A O 1
ATOM 669 N N . GLN A 1 88 ? -7.496 3.943 -4.359 1.00 87.19 88 GLN A N 1
ATOM 670 C CA . GLN A 1 88 ? -7.839 3.254 -3.115 1.00 87.19 88 GLN A CA 1
ATOM 671 C C . GLN A 1 88 ? -6.821 3.487 -1.992 1.00 87.19 88 GLN A C 1
ATOM 673 O O . GLN A 1 88 ? -7.224 3.649 -0.841 1.00 87.19 88 GLN A O 1
ATOM 678 N N . LEU A 1 89 ? -5.522 3.520 -2.303 1.00 88.94 89 LEU A N 1
ATOM 679 C CA . LEU A 1 89 ? -4.498 3.831 -1.304 1.00 88.94 89 LEU A CA 1
ATOM 680 C C . LEU A 1 89 ? -4.565 5.287 -0.837 1.00 88.94 89 LEU A C 1
ATOM 682 O O . LEU A 1 89 ? -4.389 5.550 0.351 1.00 88.94 89 LEU A O 1
ATOM 686 N N . LEU A 1 90 ? -4.833 6.217 -1.756 1.00 91.25 90 LEU A N 1
ATOM 687 C CA . LEU A 1 90 ? -5.007 7.632 -1.430 1.00 91.25 90 LEU A CA 1
ATOM 688 C C . LEU A 1 90 ? -6.235 7.850 -0.543 1.00 91.25 90 LEU A C 1
ATOM 690 O O . LEU A 1 90 ? -6.122 8.511 0.486 1.00 91.25 90 LEU A O 1
ATOM 694 N N . ASP A 1 91 ? -7.368 7.238 -0.887 1.00 90.50 91 ASP A N 1
ATOM 695 C CA . ASP A 1 91 ? -8.602 7.311 -0.102 1.00 90.50 91 ASP A CA 1
ATOM 696 C C . ASP A 1 91 ? -8.393 6.727 1.303 1.00 90.50 91 ASP A C 1
ATOM 698 O O . ASP A 1 91 ? -8.796 7.328 2.298 1.00 90.50 91 ASP A O 1
ATOM 702 N N . ALA A 1 92 ? -7.719 5.575 1.402 1.00 89.50 92 ALA A N 1
ATOM 703 C CA . ALA A 1 92 ? -7.401 4.950 2.683 1.00 89.50 92 ALA A CA 1
ATOM 704 C C . ALA A 1 92 ? -6.493 5.842 3.544 1.00 89.50 92 ALA A C 1
ATOM 706 O O . ALA A 1 92 ? -6.750 6.0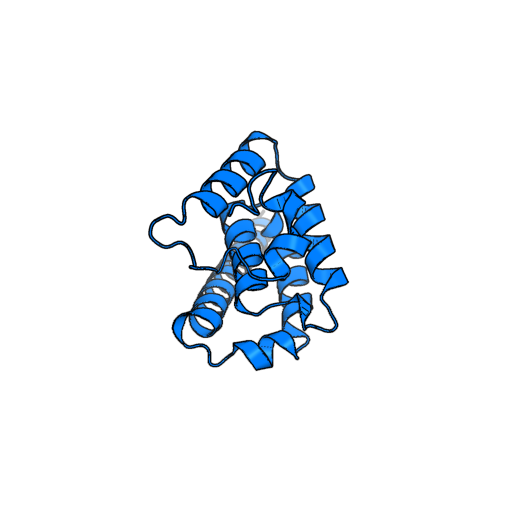12 4.733 1.00 89.50 92 ALA A O 1
ATOM 707 N N . ALA A 1 93 ? -5.469 6.456 2.945 1.00 90.81 93 ALA A N 1
ATOM 708 C CA . ALA A 1 93 ? -4.583 7.383 3.643 1.00 90.81 93 ALA A CA 1
ATOM 709 C C . ALA A 1 93 ? -5.313 8.659 4.093 1.00 90.81 93 ALA A C 1
ATOM 711 O O . ALA A 1 93 ? -5.073 9.134 5.201 1.00 90.81 93 ALA A O 1
ATOM 712 N N . ALA A 1 94 ? -6.215 9.193 3.266 1.00 90.50 94 ALA A N 1
ATOM 713 C CA . ALA A 1 94 ? -7.024 10.367 3.589 1.00 90.50 94 ALA A CA 1
ATOM 714 C C . ALA A 1 94 ? -8.045 10.094 4.706 1.00 90.50 94 ALA A C 1
ATOM 716 O O . ALA A 1 94 ? -8.374 10.996 5.472 1.00 90.50 94 ALA A O 1
ATOM 717 N N . ALA A 1 95 ? -8.519 8.851 4.825 1.00 90.25 95 ALA A N 1
ATOM 718 C CA . ALA A 1 95 ? -9.426 8.425 5.886 1.00 90.25 95 ALA A CA 1
ATOM 719 C C . ALA A 1 95 ? -8.728 8.182 7.241 1.00 90.25 95 ALA A C 1
ATOM 721 O O . ALA A 1 95 ? -9.408 8.011 8.255 1.00 90.25 95 ALA A O 1
ATOM 722 N N . LEU A 1 96 ? -7.389 8.151 7.291 1.00 89.12 96 LEU A N 1
ATOM 723 C CA . LEU A 1 96 ? -6.665 7.966 8.546 1.00 89.12 96 LEU A CA 1
ATOM 724 C C . LEU A 1 96 ? -6.758 9.210 9.446 1.00 89.12 96 LEU A C 1
ATOM 726 O O . LEU A 1 96 ? -6.608 10.338 8.970 1.00 89.12 96 LEU A O 1
ATOM 730 N N . PRO A 1 97 ? -6.866 9.031 10.777 1.00 91.19 97 PRO A N 1
ATOM 731 C CA . PRO A 1 97 ? -6.672 10.125 11.720 1.00 91.19 97 PRO A CA 1
ATOM 732 C C . PRO A 1 97 ? -5.304 10.804 11.517 1.00 91.19 97 PRO A C 1
ATOM 7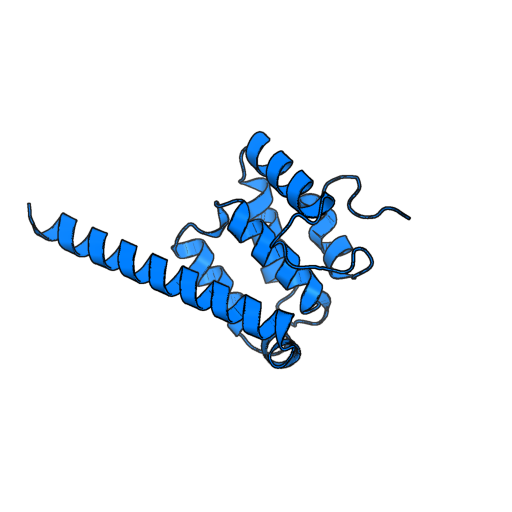34 O O . PRO A 1 97 ? -4.321 10.103 11.249 1.00 91.19 97 PRO A O 1
ATOM 737 N N . PRO A 1 98 ? -5.167 12.125 11.747 1.00 90.12 98 PRO A N 1
ATOM 738 C CA . PRO A 1 98 ? -3.919 12.852 11.493 1.00 90.12 98 PRO A CA 1
ATOM 739 C C . PRO A 1 98 ? -2.68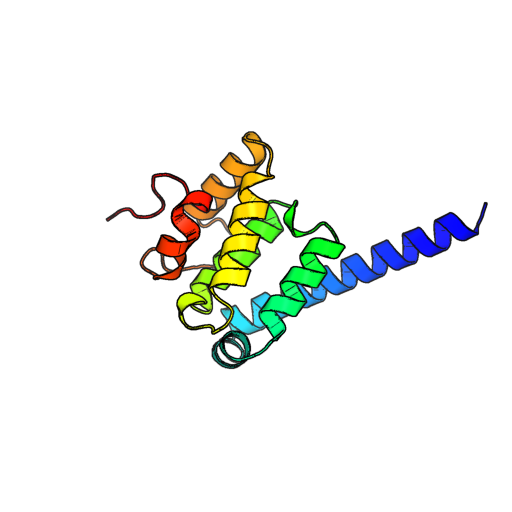4 12.223 12.156 1.00 90.12 98 PRO A C 1
ATOM 741 O O . PRO A 1 98 ? -1.632 12.084 11.536 1.00 90.12 98 PRO A O 1
ATOM 744 N N . GLN A 1 99 ? -2.823 11.755 13.400 1.00 90.38 99 GLN A N 1
ATOM 745 C CA . GLN A 1 99 ? -1.746 11.078 14.133 1.00 90.38 99 GLN A CA 1
ATOM 746 C C . GLN A 1 99 ? -1.362 9.720 13.522 1.00 90.38 99 GLN A C 1
ATOM 748 O O . GLN A 1 99 ? -0.214 9.291 13.615 1.00 90.38 99 GLN A O 1
ATOM 753 N N . ALA A 1 100 ? -2.320 9.002 12.935 1.00 89.25 100 ALA A N 1
ATOM 754 C CA . ALA A 1 100 ? -2.077 7.733 12.257 1.00 89.25 100 ALA A CA 1
ATOM 755 C C . ALA A 1 100 ? -1.390 7.958 10.901 1.00 89.25 100 ALA A C 1
ATOM 757 O O . ALA A 1 100 ? -0.431 7.257 10.584 1.00 89.25 100 ALA A O 1
ATOM 758 N N . LEU A 1 101 ? -1.802 8.990 10.159 1.00 90.69 101 LEU A N 1
ATOM 759 C CA . LEU A 1 101 ? -1.158 9.398 8.911 1.00 90.69 101 LEU A CA 1
ATOM 760 C C . LEU A 1 101 ? 0.294 9.855 9.134 1.00 90.69 101 LEU A C 1
ATOM 762 O O . LEU A 1 101 ? 1.186 9.464 8.385 1.00 90.69 101 LEU A O 1
ATOM 766 N N . GLN A 1 102 ? 0.566 10.621 10.195 1.00 89.56 102 GLN A N 1
ATOM 767 C CA . GLN A 1 102 ? 1.939 11.003 10.555 1.00 89.56 102 GLN A CA 1
ATOM 768 C C . GLN A 1 102 ? 2.799 9.787 10.922 1.00 89.56 102 GLN A C 1
ATOM 770 O O . GLN A 1 102 ? 3.942 9.678 10.480 1.00 89.56 102 GLN A O 1
ATOM 775 N N . ARG A 1 103 ? 2.237 8.817 11.658 1.00 88.81 103 ARG A N 1
ATOM 776 C CA . ARG A 1 103 ? 2.918 7.542 11.934 1.00 88.81 103 ARG A CA 1
ATOM 777 C C . ARG A 1 103 ? 3.225 6.765 10.655 1.00 88.81 103 ARG A C 1
ATOM 779 O O . ARG A 1 103 ? 4.332 6.250 10.528 1.00 88.81 103 ARG A O 1
ATOM 786 N N . LEU A 1 104 ? 2.288 6.699 9.707 1.00 89.00 104 LEU A N 1
ATOM 787 C CA . LEU A 1 104 ? 2.510 6.066 8.404 1.00 89.00 104 LEU A CA 1
ATOM 788 C C . LEU A 1 104 ? 3.682 6.723 7.664 1.00 89.00 104 LEU A C 1
ATOM 790 O O . LEU A 1 104 ? 4.611 6.032 7.253 1.00 89.00 104 LEU A O 1
ATOM 794 N N . ARG A 1 105 ? 3.675 8.056 7.557 1.00 89.69 105 ARG A N 1
ATOM 795 C CA . ARG A 1 105 ? 4.748 8.832 6.914 1.00 89.69 105 ARG A CA 1
ATOM 796 C C . ARG A 1 105 ? 6.104 8.587 7.567 1.00 89.69 105 ARG A C 1
ATOM 798 O O . ARG A 1 105 ? 7.069 8.291 6.869 1.00 89.69 105 ARG A O 1
ATOM 805 N N . GLY A 1 106 ? 6.164 8.603 8.899 1.00 86.75 106 GLY A N 1
ATOM 806 C CA . GLY A 1 106 ? 7.386 8.281 9.639 1.00 86.75 106 GLY A CA 1
ATOM 807 C C . GLY A 1 106 ? 7.913 6.874 9.336 1.00 86.75 106 GLY A C 1
ATOM 808 O O . GLY A 1 106 ? 9.112 6.698 9.120 1.00 86.75 106 GLY A O 1
ATOM 809 N N . ARG A 1 107 ? 7.030 5.871 9.248 1.00 86.06 107 ARG A N 1
ATOM 810 C CA . ARG A 1 107 ? 7.399 4.478 8.925 1.00 86.06 107 ARG A CA 1
ATOM 811 C C . ARG A 1 107 ? 7.894 4.322 7.484 1.00 86.06 107 ARG A C 1
ATOM 813 O O . ARG A 1 107 ? 8.869 3.611 7.235 1.00 86.06 107 ARG A O 1
ATOM 820 N N . LEU A 1 108 ? 7.268 5.028 6.542 1.00 85.88 108 LEU A N 1
ATOM 821 C CA . LEU A 1 108 ? 7.711 5.084 5.147 1.00 85.88 108 LEU A CA 1
ATOM 822 C C . LEU A 1 108 ? 9.070 5.793 5.003 1.00 85.88 108 LEU A C 1
ATOM 824 O O . LEU A 1 108 ? 9.884 5.371 4.184 1.00 85.88 108 LEU A O 1
ATOM 828 N N . ALA A 1 109 ? 9.344 6.815 5.818 1.00 82.00 109 ALA A N 1
ATOM 829 C CA . ALA A 1 109 ? 10.604 7.555 5.801 1.00 82.00 109 ALA A CA 1
ATOM 830 C C . ALA A 1 109 ? 11.769 6.776 6.437 1.00 82.00 109 ALA A C 1
ATOM 832 O O . ALA A 1 109 ? 12.863 6.741 5.880 1.00 82.00 109 ALA A O 1
ATOM 833 N N . THR A 1 110 ? 11.551 6.142 7.589 1.00 73.00 110 THR A N 1
ATOM 834 C CA . THR A 1 110 ? 12.635 5.577 8.420 1.00 73.00 110 THR A CA 1
ATOM 835 C C . THR A 1 110 ? 13.112 4.191 8.003 1.00 73.00 110 THR A C 1
ATOM 837 O O . THR A 1 110 ? 14.196 3.798 8.417 1.00 73.00 110 THR A O 1
ATOM 840 N N . GLY A 1 111 ? 12.353 3.454 7.182 1.00 62.94 111 GLY A N 1
ATOM 841 C CA . GLY A 1 111 ? 12.774 2.126 6.718 1.00 62.94 111 GLY A CA 1
ATOM 842 C C . GLY A 1 111 ? 13.135 1.184 7.876 1.00 62.94 111 GLY A C 1
ATOM 843 O O . GLY A 1 111 ? 14.205 0.586 7.862 1.00 62.94 111 GLY A O 1
ATOM 844 N N . GLY A 1 112 ? 12.284 1.121 8.908 1.00 53.81 112 GLY A N 1
ATOM 845 C CA . GLY A 1 112 ? 12.580 0.415 10.161 1.00 53.81 112 GLY A CA 1
ATOM 846 C C . GLY A 1 112 ? 12.852 -1.092 10.021 1.00 53.81 112 GLY A C 1
ATOM 847 O O . GLY A 1 112 ? 12.598 -1.709 8.987 1.00 53.81 112 GLY A O 1
ATOM 848 N N . ALA A 1 113 ? 13.343 -1.710 11.100 1.00 42.00 113 ALA A N 1
ATOM 849 C CA . ALA A 1 113 ? 13.611 -3.147 11.152 1.00 42.00 113 ALA A CA 1
ATOM 850 C C . ALA A 1 113 ? 12.331 -3.967 10.878 1.00 42.00 113 ALA A C 1
ATOM 852 O O . ALA A 1 113 ? 11.310 -3.780 11.538 1.00 42.00 113 ALA A O 1
ATOM 853 N N . GLY A 1 114 ? 12.382 -4.857 9.880 1.00 52.16 114 GLY A N 1
ATOM 854 C CA . GLY A 1 114 ? 11.230 -5.647 9.414 1.00 52.16 114 GLY A CA 1
ATOM 855 C C . GLY A 1 114 ? 10.348 -4.949 8.371 1.00 52.16 114 GLY A C 1
ATOM 8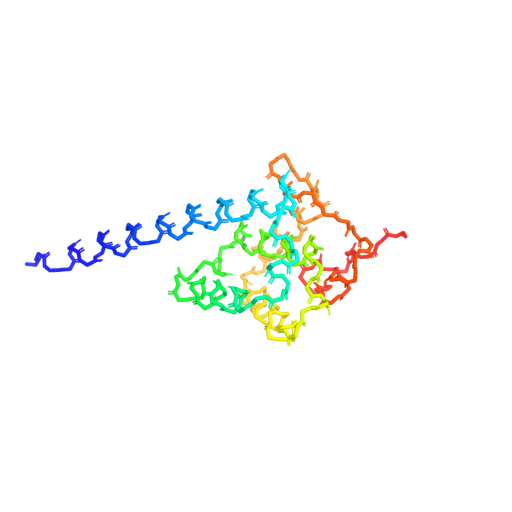56 O O . GLY A 1 114 ? 9.373 -5.534 7.901 1.00 52.16 114 GLY A O 1
ATOM 857 N N . ALA A 1 115 ? 10.681 -3.719 7.979 1.00 59.16 115 ALA A N 1
ATOM 858 C CA . ALA A 1 115 ? 9.935 -2.979 6.978 1.00 59.16 115 ALA A CA 1
ATOM 859 C C . ALA A 1 115 ? 10.428 -3.333 5.565 1.00 59.16 115 ALA A C 1
ATOM 861 O O . ALA A 1 115 ? 11.628 -3.413 5.315 1.00 59.16 115 ALA A O 1
ATOM 862 N N . LEU A 1 116 ? 9.500 -3.531 4.623 1.00 64.38 116 LEU A N 1
ATOM 863 C CA . LEU A 1 116 ? 9.865 -3.917 3.256 1.00 64.38 116 LEU A CA 1
ATOM 864 C C . LEU A 1 116 ? 10.732 -2.818 2.614 1.00 64.38 116 LEU A C 1
ATOM 866 O O . LEU A 1 116 ? 10.296 -1.658 2.592 1.00 64.38 116 LEU A O 1
ATOM 870 N N . PRO A 1 117 ? 11.935 -3.141 2.105 1.00 70.75 117 PRO A N 1
ATOM 871 C CA . PRO A 1 117 ? 12.761 -2.165 1.412 1.00 70.75 117 PRO A CA 1
ATOM 872 C C . PRO A 1 117 ? 12.074 -1.749 0.108 1.00 70.75 117 PRO A C 1
ATOM 874 O O . PRO A 1 117 ? 11.385 -2.542 -0.533 1.00 70.75 117 PRO A O 1
ATOM 877 N N . PHE A 1 118 ? 12.227 -0.489 -0.289 1.00 73.50 118 PHE A N 1
ATOM 878 C CA . PHE A 1 118 ? 11.717 0.019 -1.561 1.00 73.50 118 PHE A CA 1
ATOM 879 C C . PHE A 1 118 ? 12.625 1.133 -2.085 1.00 73.50 118 PHE A C 1
ATOM 881 O O . PHE A 1 118 ? 13.263 1.840 -1.305 1.00 73.50 118 PHE A O 1
ATOM 888 N N . SER A 1 119 ? 12.682 1.297 -3.408 1.00 75.62 119 SER A N 1
ATOM 889 C CA . SER A 1 119 ? 13.429 2.399 -4.017 1.00 75.62 119 SER A CA 1
ATOM 890 C C . SER A 1 119 ? 12.622 3.692 -3.933 1.00 75.62 119 SER A C 1
ATOM 892 O O . SER A 1 119 ? 11.501 3.758 -4.438 1.00 75.62 119 SER A O 1
ATOM 894 N N . ARG A 1 120 ? 13.201 4.738 -3.334 1.00 73.50 120 ARG A N 1
ATOM 895 C CA . ARG A 1 120 ? 12.576 6.072 -3.259 1.00 73.50 120 ARG A CA 1
ATOM 896 C C . ARG A 1 120 ? 12.467 6.762 -4.625 1.00 73.50 120 ARG A C 1
ATOM 898 O O . ARG A 1 120 ? 11.604 7.608 -4.804 1.00 73.50 120 ARG A O 1
ATOM 905 N N . GLY A 1 121 ? 13.298 6.372 -5.594 1.00 74.44 121 GLY A N 1
ATOM 906 C CA . GLY A 1 121 ? 13.267 6.905 -6.962 1.00 74.44 121 GLY A CA 1
ATOM 907 C C . GLY A 1 121 ? 12.232 6.246 -7.880 1.00 74.44 121 GLY A C 1
ATOM 908 O O . GLY A 1 121 ? 12.102 6.641 -9.037 1.00 74.44 121 GLY A O 1
ATOM 909 N N . ALA A 1 122 ? 11.509 5.230 -7.404 1.00 79.44 122 ALA A N 1
ATOM 910 C CA . ALA A 1 122 ? 10.535 4.509 -8.214 1.00 79.44 122 ALA A CA 1
ATOM 911 C C . ALA A 1 122 ? 9.343 5.398 -8.614 1.00 79.44 122 ALA A C 1
ATOM 913 O O . ALA A 1 122 ? 8.856 6.207 -7.823 1.00 79.44 122 ALA A O 1
ATOM 914 N N . ALA A 1 123 ? 8.817 5.200 -9.826 1.00 81.44 123 ALA A N 1
ATOM 915 C CA . ALA A 1 123 ? 7.708 5.993 -10.364 1.00 81.44 123 ALA A CA 1
ATOM 916 C C . ALA A 1 123 ? 6.457 5.958 -9.463 1.00 81.44 123 ALA A C 1
ATOM 918 O O . ALA A 1 123 ? 5.817 6.985 -9.238 1.00 81.44 123 ALA A O 1
ATOM 919 N N . ALA A 1 124 ? 6.174 4.805 -8.855 1.00 81.44 124 ALA A N 1
ATOM 920 C CA . ALA A 1 124 ? 5.071 4.632 -7.912 1.00 81.44 124 ALA A CA 1
ATOM 921 C C . ALA A 1 124 ? 5.158 5.544 -6.670 1.00 81.44 124 ALA A C 1
ATOM 923 O O . ALA A 1 124 ? 4.124 5.889 -6.102 1.00 81.44 124 ALA A O 1
ATOM 924 N N . VAL A 1 125 ? 6.359 5.969 -6.251 1.00 83.94 125 VAL A N 1
ATOM 925 C CA . VAL A 1 125 ? 6.524 6.926 -5.139 1.00 83.94 125 VAL A CA 1
ATOM 926 C C . VAL A 1 125 ? 5.954 8.290 -5.523 1.00 83.94 125 VAL A C 1
ATOM 928 O O . VAL A 1 125 ? 5.257 8.908 -4.720 1.00 83.94 125 VAL A O 1
ATOM 931 N N . LYS A 1 126 ? 6.173 8.728 -6.771 1.00 85.25 126 LYS A N 1
ATOM 932 C CA . LYS A 1 126 ? 5.610 9.981 -7.298 1.00 85.25 126 LYS A CA 1
ATOM 933 C C . LYS A 1 126 ? 4.087 9.911 -7.380 1.00 85.25 126 LYS A C 1
ATOM 935 O O . LYS A 1 126 ? 3.412 10.848 -6.970 1.00 85.25 126 LYS A O 1
ATOM 940 N N . GLU A 1 127 ? 3.543 8.786 -7.844 1.00 86.12 127 GLU A N 1
ATOM 941 C CA . GLU A 1 127 ? 2.088 8.589 -7.911 1.00 86.12 127 GLU A CA 1
ATOM 942 C C . GLU A 1 127 ? 1.409 8.568 -6.531 1.00 86.12 127 GLU A C 1
ATOM 944 O O . GLU A 1 127 ? 0.231 8.901 -6.414 1.00 86.12 127 GLU A O 1
ATOM 949 N N . LEU A 1 128 ? 2.142 8.203 -5.478 1.00 88.12 128 LEU A N 1
ATOM 950 C CA . LEU A 1 128 ? 1.636 8.098 -4.109 1.00 88.12 128 LEU A CA 1
ATOM 951 C C . LEU A 1 128 ? 2.152 9.217 -3.190 1.00 88.12 128 LEU A C 1
ATOM 953 O O . LEU A 1 128 ? 2.066 9.086 -1.968 1.00 88.12 128 LEU A O 1
ATOM 957 N N . ALA A 1 129 ? 2.656 10.326 -3.742 1.00 87.19 129 ALA A N 1
ATOM 958 C CA . ALA A 1 129 ? 3.318 11.392 -2.982 1.00 87.19 129 ALA A CA 1
ATOM 959 C C . ALA A 1 129 ? 2.492 11.912 -1.787 1.00 87.19 129 ALA A C 1
ATOM 961 O O . ALA A 1 129 ? 3.038 12.144 -0.710 1.00 87.19 129 ALA A O 1
ATOM 962 N N . ALA A 1 130 ? 1.165 12.006 -1.923 1.00 87.12 130 ALA A N 1
ATOM 963 C CA . ALA A 1 130 ? 0.277 12.434 -0.837 1.00 87.12 130 ALA A CA 1
ATOM 964 C C . ALA A 1 130 ? 0.323 11.508 0.401 1.00 87.12 130 ALA A C 1
ATOM 966 O O . ALA A 1 130 ? 0.160 11.974 1.536 1.00 87.12 130 ALA A O 1
ATOM 967 N N . VAL A 1 131 ? 0.597 10.213 0.199 1.00 88.25 131 VAL A N 1
ATOM 968 C CA . VAL A 1 131 ? 0.771 9.231 1.280 1.00 88.25 131 VAL A CA 1
ATOM 969 C C . VAL A 1 131 ? 2.126 9.410 1.960 1.00 88.25 131 VAL A C 1
ATOM 971 O O . VAL A 1 131 ? 2.196 9.399 3.187 1.00 88.25 131 VAL A O 1
ATOM 974 N N . PHE A 1 132 ? 3.187 9.634 1.180 1.00 83.06 132 PHE A N 1
ATOM 975 C CA . PHE A 1 132 ? 4.547 9.842 1.690 1.00 83.06 132 PHE A CA 1
ATOM 976 C C . PHE A 1 132 ? 4.734 11.199 2.394 1.00 83.06 132 PHE A C 1
ATOM 978 O O . PHE A 1 132 ? 5.559 11.298 3.299 1.00 83.06 132 PHE A O 1
ATOM 985 N N . GLY A 1 133 ? 3.932 12.211 2.045 1.00 77.38 133 GLY A N 1
ATOM 986 C CA . GLY A 1 133 ? 4.073 13.583 2.542 1.00 77.38 133 GLY A CA 1
ATOM 987 C C . GLY A 1 133 ? 5.116 14.398 1.765 1.00 77.38 133 GLY A C 1
ATOM 988 O O . GLY A 1 133 ? 5.882 13.854 0.965 1.00 77.38 133 GLY A O 1
ATOM 989 N N . GLU A 1 134 ? 5.133 15.716 1.989 1.00 56.50 134 GLU A N 1
ATOM 990 C CA . GLU A 1 134 ? 6.144 16.627 1.433 1.00 56.50 134 GLU A CA 1
ATOM 991 C C . GLU A 1 134 ? 7.527 16.225 1.973 1.00 56.50 134 GLU A C 1
ATOM 993 O O . GLU A 1 134 ? 7.846 16.453 3.136 1.00 56.50 134 GLU A O 1
ATOM 998 N N . GLY A 1 135 ? 8.305 15.511 1.158 1.00 52.84 135 GLY A N 1
ATOM 999 C CA . GLY A 1 135 ? 9.571 14.880 1.557 1.00 52.84 135 GLY A CA 1
ATOM 1000 C C . GLY A 1 135 ? 9.776 13.464 1.004 1.00 52.84 135 GLY A C 1
ATOM 1001 O O . GLY A 1 135 ? 10.879 12.930 1.085 1.00 52.84 135 GLY A O 1
ATOM 1002 N N . GLY A 1 136 ? 8.747 12.854 0.398 1.00 43.09 136 GLY A N 1
ATOM 1003 C CA . GLY A 1 136 ? 8.843 11.538 -0.258 1.00 43.09 136 GLY A CA 1
ATOM 1004 C C . GLY A 1 136 ? 9.694 11.498 -1.537 1.00 43.09 136 GLY A C 1
ATOM 1005 O O . GLY A 1 136 ? 10.042 10.417 -2.002 1.00 43.09 136 GLY A O 1
ATOM 1006 N N . GLY A 1 137 ? 10.050 12.661 -2.085 1.00 41.25 137 GLY A N 1
ATOM 1007 C CA . GLY A 1 137 ? 11.076 12.818 -3.111 1.00 41.25 137 GLY A CA 1
ATOM 1008 C C . GLY A 1 137 ? 12.156 13.738 -2.562 1.00 41.25 137 GLY A C 1
ATOM 1009 O O . GLY A 1 137 ? 11.901 14.921 -2.368 1.00 41.25 137 GLY A O 1
ATOM 1010 N N . GLY A 1 138 ? 13.332 13.205 -2.259 1.00 39.94 138 GLY A N 1
ATOM 1011 C CA . GLY A 1 138 ? 14.438 14.005 -1.752 1.00 39.94 138 GLY A CA 1
ATOM 1012 C C . GLY A 1 138 ? 15.771 13.451 -2.223 1.00 39.94 138 GLY A C 1
ATOM 1013 O O . GLY A 1 138 ? 16.125 12.346 -1.809 1.00 39.94 138 GLY A O 1
ATOM 1014 N N . ALA A 1 139 ? 16.461 14.289 -3.007 1.00 35.97 139 ALA A N 1
ATOM 1015 C CA . ALA A 1 139 ? 17.739 14.134 -3.714 1.00 35.97 139 ALA A CA 1
ATOM 1016 C C . ALA A 1 139 ? 17.629 13.548 -5.130 1.00 35.97 139 ALA A C 1
ATOM 1018 O O . ALA A 1 139 ? 17.385 12.329 -5.271 1.00 35.97 139 ALA A O 1
#

pLDDT: mean 74.01, std 12.75, range [35.97, 91.25]

Radius of gyration: 15.7 Å; chains: 1; bounding box: 45×35×39 Å